Protein AF-A0A930XPV2-F1 (afdb_monomer_lite)

Secondary structure (DSSP, 8-state):
-HHHHHHHHHHHHHHHHHHHHHH------HHHHHHHHTTT---S----PPP-S---B-GGG-EEEEEEEEB-----TT-TT---HHHHTTGGGBT-EEEEEEEEEE--------SS-------TT-PPPEEE-HHHHT-

Sequence (139 aa):
MKKKRRKAQWIFLVMLLLVWLLCSAEAWAGALSDRLGQFPNWHTKPPVQPAEGDLFYPDWFLGTWDVETTLVDLAAPLAPEIITPGFDSNRDFLNQPVPFQARFVEKSGSGRSSFFPVERVKPSSTNAPIIADRAFNGL

Foldseek 3Di:
DVVVVVVVVVVVVVVVVVCCVVVVPDPPPCLVVVVVVCPPPDPDDRDDDDDDDFDFDDPVQAFKDWDKDAAADQDDPVCRPDDDPVSVVCVVRHRPIDIDMWHKHFDDPPPPPDPDPDPPDDPPPDGRTIGTPCVRVVD

Radius of gyration: 27.54 Å; chains: 1; bounding box: 74×48×62 Å

pLDDT: mean 81.52, std 14.95, range [45.91, 98.19]

Structure (mmCIF, N/CA/C/O backbone):
data_AF-A0A930XPV2-F1
#
_entry.id   AF-A0A930XPV2-F1
#
loop_
_atom_site.group_PDB
_atom_site.id
_atom_site.type_symbol
_atom_site.label_atom_id
_atom_site.label_alt_id
_atom_site.label_comp_id
_atom_site.label_asym_id
_atom_site.label_entity_id
_atom_site.label_seq_id
_atom_site.pdbx_PDB_ins_code
_atom_site.Cartn_x
_atom_site.Cartn_y
_atom_site.Cartn_z
_atom_site.occupancy
_atom_site.B_iso_or_equiv
_atom_site.auth_seq_id
_atom_site.auth_comp_id
_atom_site.auth_asym_id
_atom_site.auth_atom_id
_atom_site.pdbx_PDB_model_num
ATOM 1 N N . MET A 1 1 ? 55.150 -32.812 7.286 1.00 57.06 1 MET A N 1
ATOM 2 C CA . MET A 1 1 ? 53.989 -32.096 6.686 1.00 57.06 1 MET A CA 1
ATOM 3 C C . MET A 1 1 ? 52.748 -31.964 7.589 1.00 57.06 1 MET A C 1
ATOM 5 O O . MET A 1 1 ? 52.131 -30.907 7.561 1.00 57.06 1 MET A O 1
ATOM 9 N N . LYS A 1 2 ? 52.376 -32.953 8.425 1.00 56.44 2 LYS A N 1
ATOM 10 C CA . LYS A 1 2 ? 51.129 -32.921 9.236 1.00 56.44 2 LYS A CA 1
ATOM 11 C C . LYS A 1 2 ? 51.028 -31.773 10.271 1.00 56.44 2 LYS A C 1
ATOM 13 O O . LYS A 1 2 ? 49.952 -31.212 10.444 1.00 56.44 2 LYS A O 1
ATOM 18 N N . LYS A 1 3 ? 52.137 -31.363 10.911 1.00 60.78 3 LYS A N 1
ATOM 19 C CA . LYS A 1 3 ? 52.151 -30.266 11.911 1.00 60.78 3 LYS A CA 1
ATOM 20 C C . LYS A 1 3 ? 51.844 -28.879 11.315 1.00 60.78 3 LYS A C 1
ATOM 22 O O . LYS A 1 3 ? 51.168 -28.089 11.962 1.00 60.78 3 LYS A O 1
ATOM 27 N N . LYS A 1 4 ? 52.289 -28.592 10.081 1.00 69.19 4 LYS A N 1
ATOM 28 C CA . LYS A 1 4 ? 51.995 -27.318 9.390 1.00 69.19 4 LYS A CA 1
ATOM 29 C C . LYS A 1 4 ? 50.506 -27.192 9.034 1.00 69.19 4 LYS A C 1
ATOM 31 O O . LYS A 1 4 ? 49.935 -26.130 9.235 1.00 69.19 4 LYS A O 1
ATOM 36 N N . ARG A 1 5 ? 49.866 -28.289 8.601 1.00 74.50 5 ARG A N 1
ATOM 37 C CA . ARG A 1 5 ? 48.419 -28.323 8.304 1.00 74.50 5 ARG A CA 1
ATOM 38 C C . ARG A 1 5 ? 47.559 -28.048 9.542 1.00 74.50 5 ARG A C 1
ATOM 40 O O . ARG 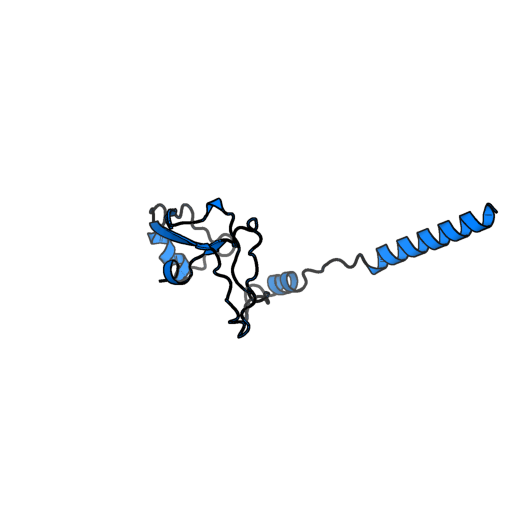A 1 5 ? 46.643 -27.244 9.457 1.00 74.50 5 ARG A O 1
ATOM 47 N N . ARG A 1 6 ? 47.915 -28.618 10.702 1.00 77.06 6 ARG A N 1
ATOM 48 C CA . ARG A 1 6 ? 47.210 -28.351 11.970 1.00 77.06 6 ARG A CA 1
ATOM 49 C C . ARG A 1 6 ? 47.302 -26.883 12.398 1.00 77.06 6 ARG A C 1
ATOM 51 O O . ARG A 1 6 ? 46.299 -26.319 12.806 1.00 77.06 6 ARG A O 1
ATOM 58 N N . LYS A 1 7 ? 48.469 -26.242 12.252 1.00 79.25 7 LYS A N 1
ATOM 59 C CA . LYS A 1 7 ? 48.625 -24.806 12.554 1.00 79.25 7 LYS A CA 1
ATOM 60 C C . LYS A 1 7 ? 47.774 -23.924 11.634 1.00 79.25 7 LYS A C 1
ATOM 62 O O . LYS A 1 7 ? 47.114 -23.019 12.122 1.00 79.25 7 LYS A O 1
ATOM 67 N N . ALA A 1 8 ? 47.742 -24.219 10.334 1.00 82.25 8 ALA A N 1
ATOM 68 C CA . ALA A 1 8 ? 46.912 -23.483 9.379 1.00 82.25 8 ALA A CA 1
ATOM 69 C C . ALA A 1 8 ? 45.406 -23.631 9.669 1.00 82.25 8 ALA A C 1
ATOM 71 O O . ALA A 1 8 ? 44.676 -22.650 9.606 1.00 82.25 8 ALA A O 1
ATOM 72 N N . GLN A 1 9 ? 44.955 -24.830 10.055 1.00 86.06 9 GLN A N 1
ATOM 73 C CA . GLN A 1 9 ? 43.564 -25.069 10.461 1.00 86.06 9 GLN A CA 1
ATOM 74 C C . GLN A 1 9 ? 43.183 -24.288 11.722 1.00 86.06 9 GLN A C 1
ATOM 76 O O . GLN A 1 9 ? 42.102 -23.717 11.778 1.00 86.06 9 GLN A O 1
ATOM 81 N N . TRP A 1 10 ? 44.075 -24.221 12.713 1.00 90.50 10 TRP A N 1
ATOM 82 C CA . TRP A 1 10 ? 43.848 -23.424 13.922 1.00 90.50 10 TRP A CA 1
ATOM 83 C C . TRP A 1 10 ? 43.774 -21.928 13.623 1.00 90.50 10 TRP A C 1
ATOM 85 O O . TRP A 1 10 ? 42.874 -21.260 14.114 1.00 90.50 10 TRP A O 1
ATOM 95 N N . ILE A 1 11 ? 44.672 -21.417 12.777 1.00 92.19 11 ILE A N 1
ATOM 96 C CA . ILE A 1 11 ? 44.632 -20.016 12.339 1.00 92.19 11 ILE A CA 1
ATOM 97 C C . ILE A 1 11 ? 43.312 -19.725 11.623 1.00 92.19 11 ILE A C 1
ATOM 99 O O . ILE A 1 11 ? 42.669 -18.729 11.929 1.00 92.19 11 ILE A O 1
ATOM 103 N N . PHE A 1 12 ? 42.878 -20.612 10.724 1.00 93.12 12 PHE A N 1
ATOM 104 C CA . PHE A 1 12 ? 41.613 -20.458 10.010 1.00 93.12 12 PHE A CA 1
ATOM 105 C C . PHE A 1 12 ? 40.404 -20.461 10.953 1.00 93.12 12 PHE A C 1
ATOM 107 O O . PHE A 1 12 ? 39.537 -19.606 10.824 1.00 93.12 12 PHE A O 1
ATOM 114 N N . LEU A 1 13 ? 40.363 -21.368 11.934 1.00 94.50 13 LEU A N 1
ATOM 115 C CA . LEU A 1 13 ? 39.280 -21.421 12.922 1.00 94.50 13 LEU A CA 1
ATOM 116 C C . LEU A 1 13 ? 39.242 -20.177 13.812 1.00 94.50 13 LEU A C 1
ATOM 118 O O . LEU A 1 13 ? 38.163 -19.663 14.081 1.00 94.50 13 LEU A O 1
ATOM 122 N N . VAL A 1 14 ? 40.401 -19.660 14.227 1.00 94.19 14 VAL A N 1
ATOM 123 C CA . VAL A 1 14 ? 40.481 -18.401 14.984 1.00 94.19 14 VAL A CA 1
ATOM 124 C C . VAL A 1 14 ? 40.028 -17.222 14.124 1.00 94.19 14 VAL A C 1
ATOM 126 O O . VAL A 1 14 ? 39.297 -16.365 14.60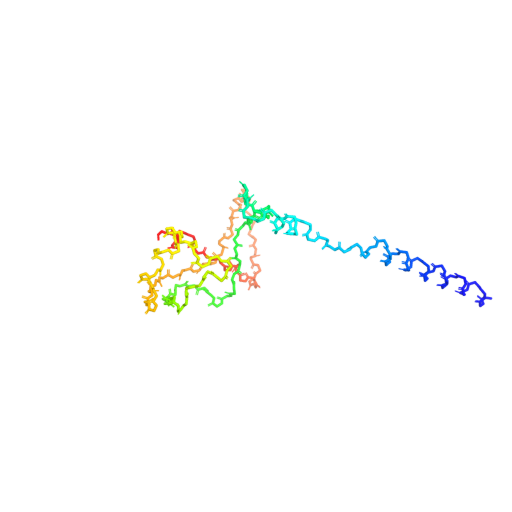8 1.00 94.19 14 VAL A O 1
ATOM 129 N N . MET A 1 15 ? 40.401 -17.192 12.842 1.00 94.00 15 MET A N 1
ATOM 130 C CA . MET A 1 15 ? 39.936 -16.158 11.913 1.00 94.00 15 MET A CA 1
ATOM 131 C C . MET A 1 15 ? 38.419 -16.219 11.714 1.00 94.00 15 MET A C 1
ATOM 133 O O . MET A 1 15 ? 37.763 -15.184 11.748 1.00 94.00 15 MET A O 1
ATOM 137 N N . LEU A 1 16 ? 37.859 -17.419 11.549 1.00 93.12 16 LEU A N 1
ATOM 138 C CA . LEU A 1 16 ? 36.418 -17.625 11.413 1.00 93.12 16 LEU A CA 1
ATOM 139 C C . LEU A 1 16 ? 35.673 -17.194 12.686 1.00 93.12 16 LEU A C 1
ATOM 141 O O . LEU A 1 16 ? 34.654 -16.517 12.595 1.00 93.12 16 LEU A O 1
ATOM 145 N N . LEU A 1 17 ? 36.210 -17.534 13.862 1.00 91.81 17 LEU A N 1
ATOM 146 C CA . LEU A 1 17 ? 35.671 -17.115 15.156 1.00 91.81 17 LEU A CA 1
ATOM 147 C C . LEU A 1 17 ? 35.683 -15.586 15.293 1.00 91.81 17 LEU A C 1
ATOM 149 O O . LEU A 1 17 ? 34.689 -15.007 15.717 1.00 91.81 17 LEU A O 1
ATOM 153 N N . LEU A 1 18 ? 36.780 -14.932 14.900 1.00 91.88 18 LEU A N 1
ATOM 154 C CA . LEU A 1 18 ? 36.890 -13.473 14.914 1.00 91.88 18 LEU A CA 1
ATOM 155 C C . LEU A 1 18 ? 35.890 -12.824 13.955 1.00 91.88 18 LEU A C 1
ATOM 157 O O . LEU A 1 18 ? 35.217 -11.882 14.349 1.00 91.88 18 LEU A O 1
ATOM 161 N N . VAL A 1 19 ? 35.733 -13.340 12.734 1.00 90.50 19 VAL A N 1
ATOM 162 C CA . VAL A 1 19 ? 34.712 -12.833 11.799 1.00 90.50 19 VAL A CA 1
ATOM 163 C C . VAL A 1 19 ? 33.315 -12.993 12.390 1.00 90.50 19 VAL A C 1
ATOM 165 O O . VAL A 1 19 ? 32.526 -12.058 12.341 1.00 90.50 19 VAL A O 1
ATOM 168 N N . TRP A 1 20 ? 33.012 -14.136 13.002 1.00 86.31 20 TRP A N 1
ATOM 169 C CA . TRP A 1 20 ? 31.713 -14.347 13.634 1.00 86.31 20 TRP A CA 1
ATOM 170 C C . TRP A 1 20 ? 31.475 -13.385 14.807 1.00 86.31 20 TRP A C 1
ATOM 172 O O . TRP A 1 20 ? 30.416 -12.777 14.876 1.00 86.31 20 TRP A O 1
ATOM 182 N N . LEU A 1 21 ? 32.464 -13.162 15.675 1.00 84.50 21 LEU A N 1
ATOM 183 C CA . LEU A 1 21 ? 32.380 -12.209 16.793 1.00 84.50 21 LEU A CA 1
ATOM 184 C C . LEU A 1 21 ? 32.277 -10.743 16.340 1.00 84.50 21 LEU A C 1
ATOM 186 O O . LEU A 1 21 ? 31.556 -9.971 16.960 1.00 84.50 21 LEU A O 1
ATOM 190 N N . LEU A 1 22 ? 32.989 -10.346 15.280 1.00 82.44 22 LEU A N 1
ATOM 191 C CA . LEU A 1 22 ? 33.011 -8.953 14.815 1.00 82.44 22 LEU A CA 1
ATOM 192 C C . LEU A 1 22 ? 31.868 -8.621 13.843 1.00 82.44 22 LEU A C 1
ATOM 194 O O . LEU A 1 22 ? 31.513 -7.453 13.706 1.00 82.44 22 LEU A O 1
ATOM 198 N N . CYS A 1 23 ? 31.291 -9.616 13.166 1.00 77.12 23 CYS A N 1
ATOM 199 C CA . CYS A 1 23 ? 30.208 -9.428 12.195 1.00 77.12 23 CYS A CA 1
ATOM 200 C C . CYS A 1 23 ? 28.837 -9.901 12.703 1.00 77.12 23 CYS A C 1
ATOM 202 O O . CYS A 1 23 ? 27.862 -9.790 11.966 1.00 77.12 23 CYS A O 1
ATOM 204 N N . SER A 1 24 ? 28.734 -10.398 13.941 1.00 66.88 24 SER A N 1
ATOM 205 C CA . SER A 1 24 ? 27.454 -10.729 14.596 1.00 66.88 24 SER A CA 1
ATOM 206 C C . SER A 1 24 ? 26.813 -9.537 15.307 1.00 66.88 24 SER A C 1
ATOM 208 O O . SER A 1 24 ? 25.970 -9.734 16.177 1.00 66.88 24 SER A O 1
ATOM 210 N N . ALA A 1 25 ? 27.185 -8.305 14.938 1.00 61.50 25 ALA A N 1
ATOM 211 C CA . ALA A 1 25 ? 26.486 -7.119 15.409 1.00 61.50 25 ALA A CA 1
ATOM 212 C C . ALA A 1 25 ? 24.988 -7.301 15.138 1.00 61.50 25 ALA A C 1
ATOM 214 O O . ALA A 1 25 ? 24.555 -7.394 13.986 1.00 61.50 25 ALA A O 1
ATOM 215 N N . GLU A 1 26 ? 24.216 -7.413 16.217 1.00 59.53 26 GLU A N 1
ATOM 216 C CA . GLU A 1 26 ? 22.767 -7.442 16.160 1.00 59.53 26 GLU A CA 1
ATOM 217 C C . GLU A 1 26 ? 22.341 -6.194 15.390 1.00 59.53 26 GLU A C 1
ATOM 219 O O . GLU A 1 26 ? 22.775 -5.083 15.705 1.00 59.53 26 GLU A O 1
ATOM 224 N N . ALA A 1 27 ? 21.547 -6.369 14.332 1.00 58.59 27 ALA A N 1
ATOM 225 C CA . ALA A 1 27 ? 20.930 -5.250 13.642 1.00 58.59 27 ALA A CA 1
ATOM 226 C C . ALA A 1 27 ? 19.968 -4.594 14.636 1.00 58.59 27 ALA A C 1
ATOM 228 O O . ALA A 1 27 ? 18.804 -4.976 14.757 1.00 58.59 27 ALA A O 1
ATOM 229 N N . TRP A 1 28 ? 20.496 -3.667 15.430 1.00 52.38 28 TRP A N 1
ATOM 230 C CA . TRP A 1 28 ? 19.755 -3.051 16.506 1.00 52.38 28 TRP A CA 1
ATOM 231 C C . TRP A 1 28 ? 18.717 -2.151 15.852 1.00 52.38 28 TRP A C 1
ATOM 233 O O . TRP A 1 28 ? 19.047 -1.142 15.226 1.00 52.38 28 TRP A O 1
ATOM 243 N N . ALA A 1 29 ? 17.445 -2.521 15.979 1.00 59.47 29 ALA A N 1
ATOM 244 C CA . ALA A 1 29 ? 16.312 -1.696 15.582 1.00 59.47 29 ALA A CA 1
ATOM 245 C C . ALA A 1 29 ? 16.162 -0.480 16.524 1.00 59.47 29 ALA A C 1
ATOM 247 O O . ALA A 1 29 ? 15.064 -0.189 16.997 1.00 59.47 29 ALA A O 1
ATOM 248 N N . GLY A 1 30 ? 17.263 0.219 16.832 1.00 61.75 30 GLY A N 1
ATOM 249 C CA . GLY A 1 30 ? 17.322 1.313 17.804 1.00 61.75 30 GLY A CA 1
ATOM 250 C C . GLY A 1 30 ? 16.291 2.391 17.492 1.00 61.75 30 GLY A C 1
ATOM 251 O O . GLY A 1 30 ? 15.521 2.781 18.361 1.00 61.75 30 GLY A O 1
ATOM 252 N N . ALA A 1 31 ? 16.133 2.730 16.208 1.00 67.50 31 ALA A N 1
ATOM 253 C CA . ALA A 1 31 ? 15.128 3.690 15.758 1.00 67.50 31 ALA A CA 1
ATOM 254 C C . ALA A 1 31 ? 13.676 3.296 16.099 1.00 67.50 31 ALA A C 1
ATOM 256 O O . ALA A 1 31 ? 12.837 4.180 16.256 1.00 67.50 31 ALA A O 1
ATOM 257 N N . LEU A 1 32 ? 13.356 2.001 16.209 1.00 73.56 32 LEU A N 1
ATOM 258 C CA . LEU A 1 32 ? 12.018 1.540 16.593 1.00 73.56 32 LEU A CA 1
ATOM 259 C C . LEU A 1 32 ? 11.862 1.466 18.116 1.00 73.56 32 LEU A C 1
ATOM 261 O O . LEU A 1 32 ? 10.838 1.901 18.638 1.00 73.56 32 LEU A O 1
ATOM 265 N N . SER A 1 33 ? 12.876 0.955 18.821 1.00 76.50 33 SER A N 1
ATOM 266 C CA . SER A 1 33 ? 12.872 0.848 20.287 1.00 76.50 33 SER A CA 1
ATOM 267 C C . SER A 1 33 ? 12.784 2.222 20.955 1.00 76.50 33 SER A C 1
ATOM 269 O O . SER A 1 33 ? 11.919 2.445 21.803 1.00 76.50 33 SER A O 1
ATOM 271 N N . ASP A 1 34 ? 13.617 3.171 20.521 1.00 77.25 34 ASP A N 1
ATOM 272 C CA . ASP A 1 34 ? 13.629 4.539 21.052 1.00 77.25 34 ASP A CA 1
ATOM 273 C C . ASP A 1 34 ? 12.297 5.246 20.784 1.00 77.25 34 ASP A C 1
ATOM 275 O O . ASP A 1 34 ? 11.768 5.970 21.627 1.00 77.25 34 ASP A O 1
ATOM 279 N N . ARG A 1 35 ? 11.703 4.981 19.617 1.00 78.25 35 ARG A N 1
ATOM 280 C CA . ARG A 1 35 ? 10.406 5.532 19.228 1.00 78.25 35 ARG A CA 1
ATOM 281 C C . ARG A 1 35 ? 9.266 4.956 20.059 1.00 78.25 35 ARG A C 1
ATOM 283 O O . ARG A 1 35 ? 8.375 5.708 20.447 1.00 78.25 35 ARG A O 1
ATOM 290 N N . LEU A 1 36 ? 9.289 3.660 20.362 1.00 81.19 36 LEU A N 1
ATOM 291 C CA . LEU A 1 36 ? 8.301 3.050 21.251 1.00 81.19 36 LEU A CA 1
ATOM 292 C C . LEU A 1 36 ? 8.390 3.651 22.662 1.00 81.19 36 LEU A C 1
ATOM 294 O O . LEU A 1 36 ? 7.360 3.979 23.242 1.00 81.19 36 LEU A O 1
ATOM 298 N N . GLY A 1 37 ? 9.606 3.890 23.168 1.00 82.69 37 GLY A N 1
ATOM 299 C CA . GLY A 1 37 ? 9.828 4.563 24.454 1.00 82.69 37 GLY A CA 1
ATOM 300 C C . GLY A 1 37 ? 9.358 6.024 24.499 1.00 82.69 37 GLY A C 1
ATOM 301 O O . GLY A 1 37 ? 9.054 6.536 25.571 1.00 82.69 37 GLY A O 1
ATOM 302 N N . GLN A 1 38 ? 9.259 6.689 23.345 1.00 83.62 38 GLN A N 1
ATOM 303 C CA . GLN A 1 38 ? 8.734 8.054 23.220 1.00 83.62 38 GLN A CA 1
ATOM 304 C C . GLN A 1 38 ? 7.209 8.118 23.055 1.00 83.62 38 GLN A C 1
ATOM 306 O O . GLN A 1 38 ? 6.665 9.219 22.982 1.00 83.62 38 GLN A O 1
ATOM 311 N N . PHE A 1 39 ? 6.501 6.987 22.977 1.00 78.25 39 PHE A N 1
ATOM 312 C CA . PHE A 1 39 ? 5.040 6.994 22.902 1.00 78.25 39 PHE A CA 1
ATOM 313 C C . PHE A 1 39 ? 4.428 7.646 24.161 1.00 78.25 39 PHE A C 1
ATOM 315 O O . PHE A 1 39 ? 4.879 7.353 25.270 1.00 78.25 39 PHE A O 1
ATOM 322 N N . PRO A 1 40 ? 3.398 8.508 24.035 1.00 76.25 40 PRO A N 1
ATOM 323 C CA . PRO A 1 40 ? 2.699 8.926 22.808 1.00 76.25 40 PRO A CA 1
ATOM 324 C C . PRO A 1 40 ? 3.274 10.189 22.131 1.00 76.25 40 PRO A C 1
ATOM 326 O O . PRO A 1 40 ? 2.740 10.649 21.124 1.00 76.25 40 PRO A O 1
ATOM 329 N N . ASN A 1 41 ? 4.356 10.765 22.658 1.00 82.31 41 ASN A N 1
ATOM 330 C CA . ASN A 1 41 ? 4.918 12.060 22.259 1.00 82.31 41 ASN A CA 1
ATOM 331 C C . ASN A 1 41 ? 5.786 11.986 20.988 1.00 82.31 41 ASN A C 1
ATOM 333 O O . ASN A 1 41 ? 6.959 12.366 20.976 1.00 82.31 41 ASN A O 1
ATOM 337 N N . TRP A 1 42 ? 5.222 11.505 19.882 1.00 84.06 42 TRP A N 1
ATOM 338 C CA . TRP A 1 42 ? 5.921 11.489 18.597 1.00 84.06 42 TRP A CA 1
ATOM 339 C C . TRP A 1 42 ? 5.840 12.848 17.901 1.00 84.06 42 TRP A C 1
ATOM 341 O O . TRP A 1 42 ? 4.793 13.244 17.399 1.00 84.06 42 TRP A O 1
ATOM 351 N N . HIS A 1 43 ? 6.972 13.546 17.808 1.00 81.62 43 HIS A N 1
ATOM 352 C CA . HIS A 1 43 ? 7.038 14.861 17.158 1.00 81.62 43 HIS A CA 1
ATOM 353 C C . HIS A 1 43 ? 7.254 14.798 15.636 1.00 81.62 43 HIS A C 1
ATOM 355 O O . HIS A 1 43 ? 6.987 15.771 14.936 1.00 81.62 43 HIS A O 1
ATOM 361 N N . THR A 1 44 ? 7.734 13.670 15.099 1.00 78.62 44 THR A N 1
ATOM 362 C CA . THR A 1 44 ? 8.037 13.496 13.666 1.00 78.62 44 THR A CA 1
ATOM 363 C C . THR A 1 44 ? 7.723 12.078 13.184 1.00 78.62 44 THR A C 1
ATOM 365 O O . THR A 1 44 ? 7.675 11.131 13.972 1.00 78.62 44 THR A O 1
ATOM 368 N N . LYS A 1 45 ? 7.503 11.900 11.871 1.00 78.56 45 LYS A N 1
ATOM 369 C CA . LYS A 1 45 ? 7.329 10.578 11.229 1.00 78.56 45 LYS A CA 1
ATOM 370 C C . LYS A 1 45 ? 8.600 9.721 11.375 1.00 78.56 45 LYS A C 1
ATOM 372 O O . LYS A 1 45 ? 9.681 10.288 11.543 1.00 78.56 45 LYS A O 1
ATOM 377 N N . PRO A 1 46 ? 8.507 8.378 11.343 1.00 77.94 46 PRO A N 1
ATOM 378 C CA . PRO A 1 46 ? 9.706 7.551 11.382 1.00 77.94 46 PRO A CA 1
ATOM 379 C C . PRO A 1 46 ? 10.542 7.804 10.130 1.00 77.94 46 PRO A C 1
ATOM 381 O O . PRO A 1 46 ? 9.966 7.990 9.054 1.00 77.94 46 PRO A O 1
ATOM 384 N N . PRO A 1 47 ? 11.880 7.838 10.253 1.00 76.38 47 PRO A N 1
ATOM 385 C CA . PRO A 1 47 ? 12.735 7.918 9.086 1.00 76.38 47 PRO A CA 1
ATOM 386 C C . PRO A 1 47 ? 12.527 6.642 8.271 1.00 76.38 47 PRO A C 1
ATOM 388 O O . PRO A 1 47 ? 12.844 5.540 8.715 1.00 76.38 47 PRO A O 1
ATOM 391 N N . VAL A 1 48 ? 11.948 6.798 7.088 1.00 80.94 48 VAL A N 1
ATOM 392 C CA . VAL A 1 48 ? 11.787 5.734 6.099 1.00 80.94 48 VAL A CA 1
ATOM 393 C C . VAL A 1 48 ? 12.538 6.141 4.845 1.00 80.94 48 VAL A C 1
ATOM 395 O O . VAL A 1 48 ? 12.657 7.332 4.544 1.00 80.94 48 VAL A O 1
ATOM 398 N N . GLN A 1 49 ? 13.069 5.158 4.123 1.00 82.12 49 GLN A N 1
ATOM 399 C CA . GLN A 1 49 ? 13.669 5.428 2.822 1.00 82.12 49 GLN A CA 1
ATOM 400 C C . GLN A 1 49 ? 12.587 5.984 1.885 1.00 82.12 49 GLN A C 1
ATOM 402 O O . GLN A 1 49 ? 11.460 5.475 1.898 1.00 82.12 49 GLN A O 1
ATOM 407 N N . PRO A 1 50 ? 12.886 7.036 1.105 1.00 82.94 50 PRO A N 1
ATOM 408 C CA . PRO A 1 50 ? 11.943 7.529 0.116 1.00 82.94 50 PRO A CA 1
ATOM 409 C C . PRO A 1 50 ? 11.647 6.423 -0.902 1.00 82.94 50 PRO A C 1
ATOM 411 O O . PRO A 1 50 ? 12.528 5.648 -1.266 1.00 82.94 50 PRO A O 1
ATOM 414 N N . ALA A 1 51 ? 10.397 6.341 -1.356 1.00 83.88 51 ALA A N 1
ATOM 415 C CA . ALA A 1 51 ? 10.041 5.435 -2.438 1.00 83.88 51 ALA A CA 1
ATOM 416 C C . ALA A 1 51 ? 10.694 5.918 -3.744 1.00 83.88 51 ALA A C 1
ATOM 418 O O . ALA A 1 51 ? 10.528 7.077 -4.129 1.00 83.88 51 ALA A O 1
ATOM 419 N N . GLU A 1 52 ? 11.411 5.030 -4.431 1.00 86.31 52 GLU A N 1
ATOM 420 C CA . GLU A 1 52 ? 12.070 5.324 -5.704 1.00 86.31 52 GLU A CA 1
ATOM 421 C C . GLU A 1 52 ? 11.400 4.561 -6.853 1.00 86.31 52 GLU A C 1
ATOM 423 O O . GLU A 1 52 ? 11.229 3.346 -6.799 1.00 86.31 52 GLU A O 1
ATOM 428 N N . GLY A 1 53 ? 11.052 5.272 -7.929 1.00 87.69 53 GLY A N 1
ATOM 429 C CA . GLY A 1 53 ? 10.526 4.664 -9.154 1.00 87.69 53 GLY A CA 1
ATOM 430 C C . GLY A 1 53 ? 9.086 4.140 -9.059 1.00 87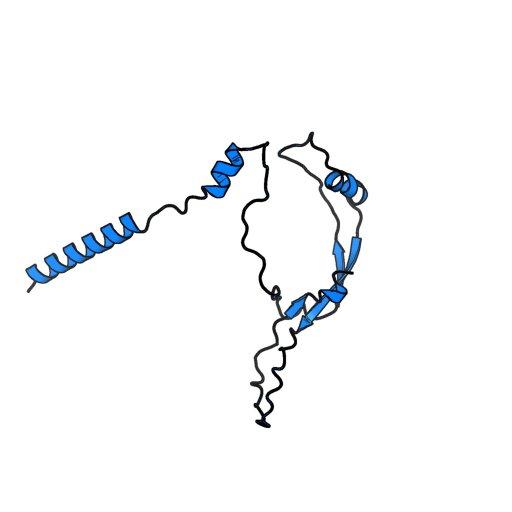.69 53 GLY A C 1
ATOM 431 O O . GLY A 1 53 ? 8.260 4.666 -8.313 1.00 87.69 53 GLY A O 1
ATOM 432 N N . ASP A 1 54 ? 8.780 3.148 -9.902 1.00 90.12 54 ASP A N 1
ATOM 433 C CA . ASP A 1 54 ? 7.477 2.475 -9.982 1.00 90.12 54 ASP A CA 1
ATOM 434 C C . ASP A 1 54 ? 7.579 1.067 -9.396 1.00 90.12 54 ASP A C 1
ATOM 436 O O . ASP A 1 54 ? 8.608 0.407 -9.554 1.00 90.12 54 ASP A O 1
ATOM 440 N N . LEU A 1 55 ? 6.491 0.588 -8.791 1.00 92.12 55 LEU A N 1
ATOM 441 C CA . LEU A 1 55 ? 6.365 -0.811 -8.400 1.00 92.12 55 LEU A CA 1
ATOM 442 C C . LEU A 1 55 ? 6.084 -1.673 -9.638 1.00 92.12 55 LEU A C 1
ATOM 444 O O . LEU A 1 55 ? 5.215 -1.333 -10.442 1.00 92.12 55 LEU A O 1
ATOM 448 N N . PHE A 1 56 ? 6.815 -2.780 -9.777 1.00 93.88 56 PHE A N 1
ATOM 449 C CA . PHE A 1 56 ? 6.614 -3.740 -10.858 1.00 93.88 56 PHE A CA 1
ATOM 450 C C . PHE A 1 56 ? 5.633 -4.837 -10.457 1.00 93.88 56 PHE A C 1
ATOM 452 O O . PHE A 1 56 ? 5.742 -5.412 -9.373 1.00 93.88 56 PHE A O 1
ATOM 459 N N . TYR A 1 57 ? 4.708 -5.137 -11.362 1.00 94.62 57 TYR A N 1
ATOM 460 C CA . TYR A 1 57 ? 3.666 -6.141 -11.188 1.00 94.62 57 TYR A CA 1
ATOM 461 C C . TYR A 1 57 ? 3.896 -7.333 -12.128 1.00 94.62 57 TYR A C 1
ATOM 463 O O . TYR A 1 57 ? 4.556 -7.184 -13.159 1.00 94.62 57 TYR A O 1
ATOM 471 N N . PRO A 1 58 ? 3.364 -8.521 -11.793 1.00 95.62 58 PRO A N 1
ATOM 472 C CA . PRO A 1 58 ? 3.339 -9.653 -12.712 1.00 95.62 58 PRO A CA 1
ATOM 473 C C . PRO A 1 58 ? 2.608 -9.337 -14.023 1.00 95.62 58 PRO A C 1
ATOM 475 O O . PRO A 1 58 ? 1.659 -8.556 -14.032 1.00 95.62 58 PRO A O 1
ATOM 478 N N . ASP A 1 59 ? 2.966 -10.040 -15.098 1.00 94.00 59 ASP A N 1
ATOM 479 C CA . ASP A 1 59 ? 2.366 -9.869 -16.431 1.00 94.00 59 ASP A CA 1
ATOM 480 C C . ASP A 1 59 ? 0.833 -10.000 -16.427 1.00 94.00 59 ASP A C 1
ATOM 482 O O . ASP A 1 59 ? 0.142 -9.320 -17.181 1.00 94.00 59 ASP A O 1
ATOM 486 N N . TRP A 1 60 ? 0.281 -10.828 -15.534 1.00 94.44 60 TRP A N 1
ATOM 487 C CA . TRP A 1 60 ? -1.162 -11.036 -15.428 1.00 94.44 60 TRP A CA 1
ATOM 488 C C . TRP A 1 60 ? -1.931 -9.837 -14.873 1.00 94.44 60 TRP A C 1
ATOM 490 O O . TRP A 1 60 ? -3.149 -9.880 -14.922 1.00 94.44 60 TRP A O 1
ATOM 500 N N . PHE A 1 61 ? -1.274 -8.782 -14.378 1.00 96.12 61 PHE A N 1
ATOM 501 C CA . PHE A 1 61 ? -1.946 -7.530 -14.005 1.00 96.12 61 PHE A CA 1
ATOM 502 C C . PHE A 1 61 ? -2.255 -6.631 -15.206 1.00 96.12 61 PHE A C 1
ATOM 504 O O . PHE A 1 61 ? -3.032 -5.692 -15.055 1.00 96.12 61 PHE A O 1
ATOM 511 N N . LEU A 1 62 ? -1.660 -6.874 -16.379 1.00 96.31 62 LEU A N 1
ATOM 512 C CA . LEU A 1 62 ? -1.816 -6.005 -17.546 1.00 96.31 62 LEU A CA 1
ATOM 513 C C . LEU A 1 62 ? -3.295 -5.814 -17.920 1.00 96.31 62 LEU A C 1
ATOM 515 O O . LEU A 1 62 ? -4.026 -6.784 -18.112 1.00 96.31 62 LEU A O 1
ATOM 519 N N . GLY A 1 63 ? -3.711 -4.556 -18.085 1.00 96.69 63 GLY A N 1
ATOM 520 C CA . GLY A 1 63 ? -5.063 -4.195 -18.508 1.00 96.69 63 GLY A CA 1
ATOM 521 C C . GLY A 1 63 ? -5.829 -3.367 -17.480 1.00 96.69 63 GLY A C 1
ATOM 522 O O . GLY A 1 63 ? -5.254 -2.806 -16.544 1.00 96.69 63 GLY A O 1
ATOM 523 N N . THR A 1 64 ? -7.139 -3.259 -17.701 1.00 98.19 64 THR A N 1
ATOM 524 C CA . THR A 1 64 ? -8.082 -2.572 -16.811 1.00 98.19 64 THR A CA 1
ATOM 525 C C . THR A 1 64 ? -8.921 -3.600 -16.070 1.00 98.19 64 THR A C 1
ATOM 527 O O . THR A 1 64 ? -9.441 -4.532 -16.679 1.00 98.19 64 THR A O 1
ATOM 530 N N . TRP A 1 65 ? -9.055 -3.398 -14.767 1.00 97.44 65 TRP A N 1
ATOM 531 C CA . TRP A 1 65 ? -9.733 -4.279 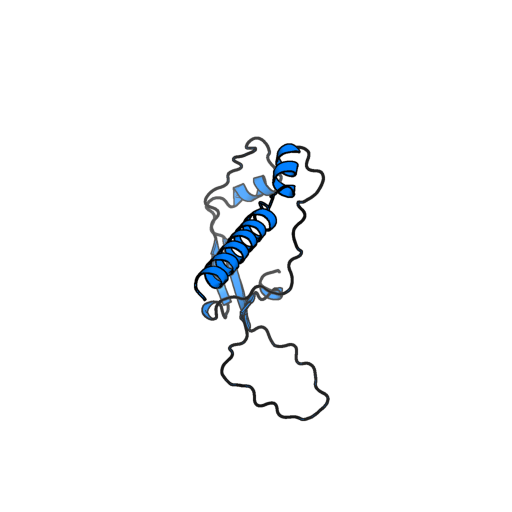-13.832 1.00 97.44 65 TRP A CA 1
ATOM 532 C C . TRP A 1 65 ? -10.906 -3.550 -13.205 1.00 97.44 65 TRP A C 1
ATOM 534 O O . TRP A 1 65 ? -10.725 -2.441 -12.703 1.00 97.44 65 TRP A O 1
ATOM 544 N N . ASP A 1 66 ? -12.064 -4.200 -13.179 1.00 97.94 66 ASP A N 1
ATOM 545 C CA . ASP A 1 66 ? -13.155 -3.829 -12.286 1.00 97.94 66 ASP A CA 1
ATOM 546 C C . ASP A 1 66 ? -12.863 -4.459 -10.920 1.00 97.94 66 ASP A C 1
ATOM 548 O O . ASP A 1 66 ? -12.822 -5.683 -10.771 1.00 97.94 66 ASP A O 1
ATOM 552 N N . VAL A 1 67 ? -12.573 -3.612 -9.938 1.00 96.19 67 VAL A N 1
ATOM 553 C CA . VAL A 1 67 ? -12.198 -4.013 -8.583 1.00 96.19 67 VAL A CA 1
ATOM 554 C C . VAL A 1 67 ? -13.330 -3.646 -7.641 1.00 96.19 67 VAL A C 1
ATOM 556 O O . VAL A 1 67 ? -13.876 -2.550 -7.712 1.00 96.19 67 VAL A O 1
ATOM 559 N N . GLU A 1 68 ? -13.644 -4.546 -6.718 1.00 96.94 68 GLU A N 1
ATOM 560 C CA . GLU A 1 68 ? -14.524 -4.272 -5.590 1.00 96.94 68 GLU A CA 1
ATOM 561 C C . GLU A 1 68 ? -13.743 -4.502 -4.298 1.00 96.94 68 GLU A C 1
ATOM 563 O O . GLU A 1 68 ? -13.157 -5.567 -4.090 1.00 96.94 68 GLU A O 1
ATOM 568 N N . THR A 1 69 ? -13.708 -3.490 -3.434 1.00 95.31 69 THR A N 1
ATOM 569 C CA . THR A 1 69 ? -13.126 -3.603 -2.094 1.00 95.31 69 THR A CA 1
ATOM 570 C C . THR A 1 69 ? -14.200 -3.369 -1.045 1.00 95.31 69 THR A C 1
ATOM 572 O O . THR A 1 69 ? -15.079 -2.536 -1.233 1.00 95.31 69 THR A O 1
ATOM 575 N N . THR A 1 70 ? -14.139 -4.105 0.062 1.00 96.56 70 THR A N 1
ATOM 576 C CA . THR A 1 70 ? -15.075 -3.953 1.181 1.00 96.56 70 THR A CA 1
ATOM 577 C C . THR A 1 70 ? -14.288 -3.841 2.475 1.00 96.56 70 THR A C 1
ATOM 579 O O . THR A 1 70 ? -13.484 -4.717 2.802 1.00 96.56 70 THR A O 1
ATOM 582 N N . LEU A 1 71 ? -14.527 -2.771 3.232 1.00 96.00 71 LEU A N 1
ATOM 583 C CA . LEU A 1 71 ? -13.986 -2.631 4.578 1.00 96.00 71 LEU A CA 1
ATOM 584 C C . LEU A 1 71 ? -14.800 -3.512 5.533 1.00 96.00 71 LEU A C 1
ATOM 586 O O . LEU A 1 71 ? -15.944 -3.192 5.841 1.00 96.00 71 LEU A O 1
ATOM 590 N N . VAL A 1 72 ? -14.221 -4.622 5.987 1.00 96.81 72 VAL A N 1
ATOM 591 C CA . VAL A 1 72 ? -14.919 -5.607 6.840 1.00 96.81 72 VAL A CA 1
ATOM 592 C C . VAL A 1 72 ? -14.713 -5.390 8.338 1.00 96.81 72 VAL A C 1
ATOM 594 O O . VAL A 1 72 ? -15.516 -5.857 9.139 1.00 96.81 72 VAL A O 1
ATOM 597 N N . ASP A 1 73 ? -13.645 -4.695 8.727 1.00 93.56 73 ASP A N 1
ATOM 598 C CA . ASP A 1 73 ? -13.315 -4.438 10.127 1.00 93.56 73 ASP A CA 1
ATOM 599 C C . ASP A 1 73 ? -12.613 -3.086 10.288 1.00 93.56 73 ASP A C 1
ATOM 601 O O . ASP A 1 73 ? -11.880 -2.636 9.403 1.00 93.56 73 ASP A O 1
ATOM 605 N N . LEU A 1 74 ? -12.845 -2.442 11.429 1.00 90.44 74 LEU A N 1
ATOM 606 C CA . LEU A 1 74 ? -12.311 -1.132 11.777 1.00 90.44 74 LEU A CA 1
ATOM 607 C C . LEU A 1 74 ? -11.941 -1.125 13.265 1.00 90.44 74 LEU A C 1
ATOM 609 O O . LEU A 1 74 ? -12.787 -0.929 14.137 1.00 90.44 74 LEU A O 1
ATOM 613 N N . ALA A 1 75 ? -10.653 -1.330 13.551 1.00 88.94 75 ALA A N 1
ATOM 614 C CA . ALA A 1 75 ? -10.135 -1.462 14.909 1.00 88.94 75 ALA A CA 1
ATOM 615 C C . ALA A 1 75 ? -8.907 -0.570 15.154 1.00 88.94 75 ALA A C 1
ATOM 617 O O . ALA A 1 75 ? -7.997 -0.489 14.328 1.00 88.94 75 ALA A O 1
ATOM 618 N N . ALA A 1 76 ? -8.858 0.055 16.334 1.00 86.88 76 ALA A N 1
ATOM 619 C CA . ALA A 1 76 ? -7.714 0.817 16.840 1.00 86.88 76 ALA A CA 1
ATOM 620 C C . ALA A 1 76 ? -7.176 0.158 18.130 1.00 86.88 76 ALA A C 1
ATOM 622 O O . ALA A 1 76 ? -7.376 0.678 19.226 1.00 86.88 76 ALA A O 1
ATOM 623 N N . PRO A 1 77 ? -6.514 -1.011 18.036 1.00 81.25 77 PRO A N 1
ATOM 624 C CA . PRO A 1 77 ? -6.243 -1.874 19.192 1.00 81.25 77 PRO A CA 1
ATOM 625 C C . PRO A 1 77 ? -5.309 -1.260 20.244 1.00 81.25 77 PRO A C 1
ATOM 627 O O . PRO A 1 77 ? -5.349 -1.662 21.401 1.00 81.25 77 PRO A O 1
ATOM 630 N N . LEU A 1 78 ? -4.463 -0.303 19.855 1.00 79.31 78 LEU A N 1
ATOM 631 C CA . LEU A 1 78 ? -3.475 0.319 20.742 1.00 79.31 78 LEU A CA 1
ATOM 632 C C . LEU A 1 78 ? -3.956 1.632 21.380 1.00 79.31 78 LEU A C 1
ATOM 634 O O . LEU A 1 78 ? -3.272 2.143 22.261 1.00 79.31 78 LEU A O 1
ATOM 638 N N . ALA A 1 79 ? -5.077 2.192 20.916 1.00 80.56 79 ALA A N 1
ATOM 639 C CA . ALA A 1 79 ? -5.634 3.455 21.409 1.00 80.56 79 ALA A CA 1
ATOM 640 C C . ALA A 1 79 ? -7.124 3.592 21.019 1.00 80.56 79 ALA A C 1
ATOM 642 O O . ALA A 1 79 ? -7.467 4.449 20.198 1.00 80.56 79 ALA A O 1
ATOM 643 N N . PRO A 1 80 ? -8.017 2.729 21.540 1.00 81.00 80 PRO A N 1
ATOM 644 C CA . PRO A 1 80 ? -9.427 2.687 21.138 1.00 81.00 80 PRO A CA 1
ATOM 645 C C . PRO A 1 80 ? -10.203 3.973 21.464 1.00 81.00 80 PRO A C 1
ATOM 647 O O . PRO A 1 80 ? -11.211 4.262 20.823 1.00 81.00 80 PRO A O 1
ATOM 650 N N . GLU A 1 81 ? -9.739 4.754 22.438 1.00 83.81 81 GLU A N 1
ATOM 651 C CA . GLU A 1 81 ? -10.315 6.043 22.821 1.00 83.81 81 GLU A CA 1
ATOM 652 C C . GLU A 1 81 ? -9.942 7.202 21.880 1.00 83.81 81 GLU A C 1
ATOM 654 O O . GLU A 1 81 ? -10.611 8.238 21.894 1.00 83.81 81 GLU A O 1
ATOM 659 N N . ILE A 1 82 ? -8.900 7.053 21.050 1.00 79.75 82 ILE A N 1
ATOM 660 C CA . ILE A 1 82 ? -8.448 8.110 20.136 1.00 79.75 82 ILE A CA 1
ATOM 661 C C . ILE A 1 82 ? -9.181 7.979 18.801 1.00 79.75 82 ILE A C 1
ATOM 663 O O . ILE A 1 82 ? -8.812 7.189 17.932 1.00 79.75 82 ILE A O 1
ATOM 667 N N . ILE A 1 83 ? -10.191 8.824 18.606 1.00 81.69 83 ILE A N 1
ATOM 668 C CA . ILE A 1 83 ? -10.895 8.949 17.329 1.00 81.69 83 ILE A CA 1
ATOM 669 C C . ILE A 1 83 ? -10.286 10.101 16.533 1.00 81.69 83 ILE A C 1
ATOM 671 O O . ILE A 1 83 ? -10.369 11.267 16.917 1.00 81.69 83 ILE A O 1
ATOM 675 N N . THR A 1 84 ? -9.655 9.766 15.410 1.00 85.75 84 THR A N 1
ATOM 676 C CA . THR A 1 84 ? -9.175 10.765 14.448 1.00 85.75 84 THR A CA 1
ATOM 677 C C . THR A 1 84 ? -10.229 10.983 13.363 1.00 85.75 84 THR A C 1
ATOM 679 O O . THR A 1 84 ? -10.938 10.033 13.031 1.00 85.75 84 THR A O 1
ATOM 682 N N . PRO A 1 85 ? -10.315 12.179 12.748 1.00 85.50 85 PRO A N 1
ATOM 683 C CA . PRO A 1 85 ? -11.271 12.423 11.666 1.00 85.50 85 PRO A CA 1
ATOM 684 C C . PRO A 1 85 ? -11.184 11.397 10.527 1.00 85.50 85 PRO A C 1
ATOM 686 O O . PRO A 1 85 ? -12.210 10.960 10.025 1.00 85.50 85 PRO A O 1
ATOM 689 N N . GLY A 1 86 ? -9.970 10.961 10.162 1.00 84.69 86 GLY A N 1
ATOM 690 C CA . GLY A 1 86 ? -9.768 9.947 9.120 1.00 84.69 86 GLY A CA 1
ATOM 691 C C . GLY A 1 86 ? -10.142 8.521 9.542 1.00 84.69 86 GLY A C 1
ATOM 692 O O . GLY A 1 86 ? -10.480 7.704 8.695 1.00 84.69 86 GLY A O 1
ATOM 693 N N . PHE A 1 87 ? -10.090 8.205 10.839 1.00 90.25 87 PHE A N 1
ATOM 694 C CA . PHE A 1 87 ? -10.612 6.935 11.350 1.00 90.25 87 PHE A CA 1
ATOM 695 C C . PHE A 1 87 ? -12.143 6.950 11.374 1.00 90.25 87 PHE A C 1
ATOM 697 O O . PHE A 1 87 ? -12.773 5.986 10.950 1.00 90.25 87 PHE A O 1
ATOM 704 N N . ASP A 1 88 ? -12.735 8.053 11.834 1.00 90.25 88 ASP A N 1
ATOM 705 C CA . ASP A 1 88 ? -14.184 8.180 11.969 1.00 90.25 88 ASP A CA 1
ATOM 706 C C . ASP A 1 88 ? -14.895 8.196 10.611 1.00 90.25 88 ASP A C 1
ATOM 708 O O . ASP A 1 88 ? -15.888 7.494 10.435 1.00 90.25 88 ASP A O 1
ATOM 712 N N . SER A 1 89 ? -14.324 8.877 9.609 1.00 90.44 89 SER A N 1
ATOM 713 C CA . SER A 1 89 ? -14.870 8.906 8.244 1.00 90.44 89 SER A CA 1
ATOM 714 C C . SER A 1 89 ? -14.935 7.532 7.571 1.00 90.44 89 SER A C 1
ATOM 716 O O . SER A 1 89 ? -15.716 7.337 6.647 1.00 90.44 89 SER A O 1
ATOM 718 N N . ASN A 1 90 ? -14.118 6.567 8.006 1.00 92.31 90 ASN A N 1
ATOM 719 C CA . ASN A 1 90 ? -14.124 5.219 7.435 1.00 92.31 90 ASN A CA 1
ATOM 720 C C . ASN A 1 90 ? -15.299 4.367 7.942 1.00 92.31 90 ASN A C 1
ATOM 722 O O . ASN A 1 90 ? -15.593 3.334 7.342 1.00 92.31 90 ASN A O 1
ATOM 726 N N . ARG A 1 91 ? -15.990 4.782 9.016 1.00 92.19 91 ARG A N 1
ATOM 727 C CA . ARG A 1 91 ? -17.143 4.047 9.567 1.00 92.19 91 ARG A CA 1
ATOM 728 C C . ARG A 1 91 ? -18.283 3.918 8.563 1.00 92.19 91 ARG A C 1
ATOM 730 O O . ARG A 1 91 ? -18.905 2.861 8.504 1.00 92.19 91 ARG A O 1
ATOM 737 N N . ASP A 1 92 ? -18.504 4.950 7.755 1.00 92.94 92 ASP A N 1
ATOM 738 C CA . ASP A 1 92 ? -19.564 4.978 6.741 1.00 92.94 92 ASP A CA 1
ATOM 739 C C . ASP A 1 92 ? -19.350 3.927 5.637 1.00 92.94 92 ASP A C 1
ATOM 741 O O . ASP A 1 92 ? -20.301 3.517 4.976 1.00 92.94 92 ASP A O 1
ATOM 745 N N . PHE A 1 93 ? -18.115 3.443 5.467 1.00 94.31 93 PHE A N 1
ATOM 746 C CA . PHE A 1 93 ? -17.750 2.427 4.478 1.00 94.31 93 PHE A CA 1
ATOM 747 C C . PHE A 1 93 ? -17.759 0.996 5.035 1.00 94.31 93 PHE A C 1
ATOM 749 O O . PHE A 1 93 ? -17.474 0.049 4.299 1.00 94.31 93 PHE A O 1
ATOM 756 N N . LEU A 1 94 ? -18.073 0.801 6.322 1.00 96.06 94 LEU A N 1
ATOM 757 C CA . LEU A 1 94 ? -18.063 -0.527 6.933 1.00 96.06 94 LEU A CA 1
ATOM 758 C C . LEU A 1 94 ? -19.126 -1.428 6.287 1.00 96.06 94 LEU A C 1
ATOM 760 O O . LEU A 1 94 ? -20.315 -1.102 6.261 1.00 96.06 94 LEU A O 1
ATOM 764 N N . ASN A 1 95 ? -18.686 -2.582 5.786 1.00 97.25 95 ASN A N 1
ATOM 765 C CA . ASN A 1 95 ? -19.482 -3.536 5.011 1.00 97.25 95 ASN A CA 1
ATOM 766 C C . ASN A 1 95 ? -20.130 -2.943 3.747 1.00 97.25 95 ASN A C 1
ATOM 768 O O . ASN A 1 95 ? -21.097 -3.507 3.236 1.00 97.25 95 ASN A O 1
ATOM 772 N N . GLN A 1 96 ? -19.609 -1.823 3.240 1.00 96.88 96 GLN A N 1
ATOM 773 C CA . GLN A 1 96 ? -20.042 -1.244 1.973 1.00 96.88 96 GLN A CA 1
ATOM 774 C C . GLN A 1 96 ? -19.062 -1.645 0.862 1.00 96.88 96 GLN A C 1
ATOM 776 O O . GLN A 1 96 ? -17.861 -1.385 1.001 1.00 96.88 96 GLN A O 1
ATOM 781 N N . PRO A 1 97 ? -19.535 -2.264 -0.235 1.00 96.94 97 PRO A N 1
ATOM 782 C CA . PRO A 1 97 ? -18.696 -2.519 -1.395 1.00 96.94 97 PRO A CA 1
ATOM 783 C C . PRO A 1 97 ? -18.387 -1.201 -2.107 1.00 96.94 97 PRO A C 1
ATOM 785 O O . PRO A 1 97 ? -19.279 -0.406 -2.408 1.00 96.94 97 PRO A O 1
ATOM 788 N N . VAL A 1 98 ? -17.110 -0.980 -2.396 1.00 95.50 98 VAL A N 1
ATOM 789 C CA . VAL A 1 98 ? -16.620 0.178 -3.143 1.00 95.50 98 VAL A CA 1
ATOM 790 C C . VAL A 1 98 ? -16.070 -0.321 -4.480 1.00 95.50 98 VAL A C 1
ATOM 792 O O . VAL A 1 98 ? -14.947 -0.837 -4.517 1.00 95.50 98 VAL A O 1
ATOM 795 N N . PRO A 1 99 ? -16.849 -0.210 -5.573 1.00 96.56 99 PRO A N 1
ATOM 796 C CA . PRO A 1 99 ? -16.387 -0.560 -6.906 1.00 96.56 99 PRO A CA 1
ATOM 797 C C . PRO A 1 99 ? -15.548 0.572 -7.508 1.00 96.56 99 PRO A C 1
ATOM 799 O O . PRO A 1 99 ? -15.904 1.748 -7.409 1.00 96.56 99 PRO A O 1
ATOM 802 N N . PHE A 1 100 ? -14.449 0.226 -8.167 1.00 95.31 100 PHE A N 1
ATOM 803 C CA . PHE A 1 100 ? -13.616 1.168 -8.913 1.00 95.31 100 PHE A CA 1
ATOM 804 C C . PHE A 1 100 ? -12.835 0.451 -10.014 1.00 95.31 100 PHE A C 1
ATOM 806 O O . PHE A 1 100 ? -12.719 -0.774 -10.018 1.00 95.31 100 PHE A O 1
ATOM 813 N N . GLN A 1 101 ? -12.277 1.219 -10.949 1.00 97.25 101 GLN A N 1
ATOM 814 C CA . GLN A 1 101 ? -11.406 0.668 -11.980 1.00 97.25 101 GLN A CA 1
ATOM 815 C C . GLN A 1 101 ? -9.940 0.905 -11.645 1.00 97.25 101 GLN A C 1
ATOM 817 O O . GLN A 1 101 ? -9.548 2.012 -11.283 1.00 97.25 101 GLN A O 1
ATOM 822 N N . ALA A 1 102 ? -9.124 -0.130 -11.821 1.00 96.81 102 ALA A N 1
ATOM 823 C CA . ALA A 1 102 ? -7.674 -0.043 -11.715 1.00 96.81 102 ALA A CA 1
ATOM 824 C C . ALA A 1 102 ? -7.034 -0.434 -13.045 1.00 96.81 102 ALA A C 1
ATOM 826 O O . ALA A 1 102 ? -7.442 -1.407 -13.678 1.00 96.81 102 ALA A O 1
ATOM 827 N N . ARG A 1 103 ? -6.015 0.305 -13.479 1.00 97.56 103 ARG A N 1
ATOM 828 C CA . ARG A 1 103 ? -5.309 0.046 -14.734 1.00 97.56 103 ARG A CA 1
ATOM 829 C C . ARG A 1 103 ? -3.817 -0.138 -14.520 1.00 97.56 103 ARG A C 1
ATOM 831 O O . ARG A 1 103 ? -3.169 0.615 -13.786 1.00 97.56 103 ARG A O 1
ATOM 838 N N . PHE A 1 104 ? -3.278 -1.124 -15.224 1.00 96.62 104 PHE A N 1
ATOM 839 C CA . PHE A 1 104 ? -1.860 -1.436 -15.266 1.00 96.62 104 PHE A CA 1
ATOM 840 C C . PHE A 1 104 ? -1.401 -1.497 -16.713 1.00 96.62 104 PHE A C 1
ATOM 842 O O . PHE A 1 104 ? -2.073 -2.061 -17.580 1.00 96.62 104 PHE A O 1
ATOM 849 N N . VAL A 1 105 ? -0.250 -0.890 -16.967 1.00 95.62 105 VAL A N 1
ATOM 850 C CA . VAL A 1 105 ? 0.306 -0.704 -18.304 1.00 95.62 105 VAL A CA 1
ATOM 851 C C . VAL A 1 105 ? 1.753 -1.160 -18.324 1.00 95.62 105 VAL A C 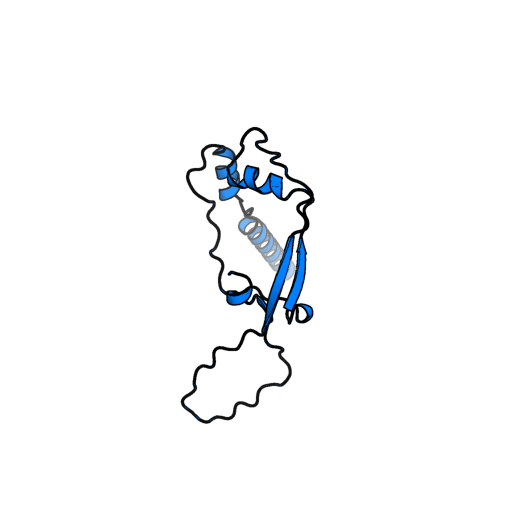1
ATOM 853 O O . VAL A 1 105 ? 2.451 -1.137 -17.311 1.00 95.62 105 VAL A O 1
ATOM 856 N N . GLU A 1 106 ? 2.227 -1.549 -19.497 1.00 95.00 106 GLU A N 1
ATOM 857 C CA . GLU A 1 106 ? 3.653 -1.737 -19.709 1.00 95.00 106 GLU A CA 1
ATOM 858 C C . GLU A 1 106 ? 4.393 -0.417 -19.487 1.00 95.00 106 GLU A C 1
ATOM 860 O O . GLU A 1 106 ? 4.009 0.640 -20.008 1.00 95.00 106 GLU A O 1
ATOM 865 N N . LYS A 1 107 ? 5.499 -0.470 -18.746 1.00 89.75 107 LYS A N 1
ATOM 866 C CA . LYS A 1 107 ? 6.400 0.668 -18.628 1.00 89.75 107 LYS A CA 1
ATOM 867 C C . LYS A 1 107 ? 7.020 0.941 -19.992 1.00 89.75 107 LYS A C 1
ATOM 869 O O . LYS A 1 107 ? 7.988 0.294 -20.395 1.00 89.75 107 LYS A O 1
ATOM 874 N N . SER A 1 108 ? 6.479 1.934 -20.690 1.00 80.44 108 SER A N 1
ATOM 875 C CA . SER A 1 108 ? 7.075 2.432 -21.924 1.00 80.44 108 SER A CA 1
ATOM 876 C C . SER A 1 108 ? 8.499 2.890 -21.624 1.00 80.44 108 SER A C 1
ATOM 878 O O . SER A 1 108 ? 8.721 3.800 -20.823 1.00 80.44 108 SER A O 1
ATOM 880 N N . GLY A 1 109 ? 9.484 2.223 -22.230 1.00 64.88 109 GLY A N 1
ATOM 881 C CA . GLY A 1 109 ? 10.877 2.627 -22.105 1.00 64.88 109 GLY A CA 1
ATOM 882 C C . GLY A 1 109 ? 11.006 4.080 -22.544 1.00 64.88 109 GLY A C 1
ATOM 883 O O . GLY A 1 109 ? 10.556 4.430 -23.635 1.00 64.88 109 GLY A O 1
ATOM 884 N N . SER A 1 110 ? 11.599 4.935 -21.706 1.00 54.00 110 SER A N 1
ATOM 885 C CA . SER A 1 110 ? 11.933 6.290 -22.127 1.00 54.00 110 SER A CA 1
ATOM 886 C C . SER A 1 110 ? 12.920 6.170 -23.284 1.00 54.00 110 SER A C 1
ATOM 888 O O . SER A 1 110 ? 14.092 5.821 -23.124 1.00 54.00 110 SER A O 1
ATOM 890 N N . GLY A 1 111 ? 12.415 6.366 -24.499 1.00 50.47 111 GLY A N 1
ATOM 891 C CA . GLY A 1 111 ? 13.241 6.403 -25.685 1.00 50.47 111 GLY A CA 1
ATOM 892 C C . GLY A 1 111 ? 14.182 7.585 -25.540 1.00 50.47 111 GLY A C 1
ATOM 893 O O . GLY A 1 111 ? 13.806 8.713 -25.838 1.00 50.47 111 GLY A O 1
ATOM 894 N N . ARG A 1 112 ? 15.417 7.350 -25.079 1.00 51.75 112 ARG A N 1
ATOM 895 C CA . ARG A 1 112 ? 16.520 8.259 -25.392 1.00 51.75 112 ARG A CA 1
ATOM 896 C C 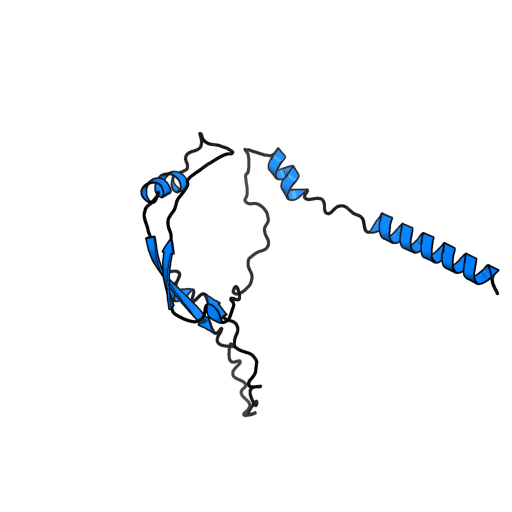. ARG A 1 112 ? 16.524 8.357 -26.911 1.00 51.75 112 ARG A C 1
ATOM 898 O O . ARG A 1 112 ? 16.864 7.372 -27.567 1.00 51.75 112 ARG A O 1
ATOM 905 N N . SER A 1 113 ? 16.105 9.499 -27.456 1.00 51.03 113 SER A N 1
ATOM 906 C CA . SER A 1 113 ? 16.220 9.777 -28.882 1.00 51.03 113 SER A CA 1
ATOM 907 C C . SER A 1 113 ? 17.707 9.748 -29.214 1.00 51.03 113 SER A C 1
ATOM 909 O O . SER A 1 113 ? 18.446 10.707 -28.986 1.00 51.03 113 SER A O 1
ATOM 911 N N . SER A 1 114 ? 18.194 8.595 -29.654 1.00 53.75 114 SER A N 1
ATOM 912 C CA . SER A 1 114 ? 19.531 8.509 -30.202 1.00 53.75 114 SER A CA 1
ATOM 913 C C . SER A 1 114 ? 19.471 9.233 -31.539 1.00 53.75 114 SER A C 1
ATOM 915 O O . SER A 1 114 ? 18.745 8.816 -32.433 1.00 53.75 114 SER A O 1
ATOM 917 N N . PHE A 1 115 ? 20.210 10.332 -31.667 1.00 59.16 115 PHE A N 1
ATOM 918 C CA . PHE A 1 115 ? 20.358 11.102 -32.907 1.00 59.16 115 PHE A CA 1
ATOM 919 C C . PHE A 1 115 ? 21.133 10.335 -34.005 1.00 59.16 115 PHE A C 1
ATOM 921 O O . PHE A 1 115 ? 21.604 10.935 -34.965 1.00 59.16 115 PHE A O 1
ATOM 928 N N . PHE A 1 116 ? 21.284 9.012 -33.869 1.00 59.97 116 PHE A N 1
ATOM 929 C CA . PHE A 1 116 ? 22.021 8.144 -34.780 1.00 59.97 116 PHE A CA 1
ATOM 930 C C . PHE A 1 116 ? 21.114 7.003 -35.268 1.00 59.97 116 PHE A C 1
ATOM 932 O O . PHE A 1 116 ? 20.513 6.317 -34.435 1.00 59.97 116 PHE A O 1
ATOM 939 N N . PRO A 1 117 ? 21.022 6.758 -36.590 1.00 49.53 117 PRO A N 1
ATOM 940 C CA . PRO A 1 117 ? 20.194 5.704 -37.156 1.00 49.53 117 PRO A CA 1
ATOM 941 C C . PRO A 1 117 ? 20.934 4.372 -37.017 1.00 49.53 117 PRO A C 1
ATOM 943 O O . PRO A 1 117 ? 21.589 3.901 -37.942 1.00 49.53 117 PRO A O 1
ATOM 946 N N . VAL A 1 118 ? 20.883 3.776 -35.828 1.00 59.69 118 VAL A N 1
ATOM 947 C CA . VAL A 1 118 ? 21.304 2.387 -35.636 1.00 59.69 118 VAL A CA 1
ATOM 948 C C . VAL A 1 118 ? 20.064 1.596 -35.271 1.00 59.69 118 VAL A C 1
ATOM 950 O O . VAL A 1 118 ? 19.516 1.745 -34.177 1.00 59.69 118 VAL A O 1
ATOM 953 N N . GLU A 1 119 ? 19.609 0.779 -36.214 1.00 52.12 119 GLU A N 1
ATOM 954 C CA . GLU A 1 119 ? 18.492 -0.140 -36.044 1.00 52.12 119 GLU A CA 1
ATOM 955 C C . GLU A 1 119 ? 18.873 -1.191 -34.995 1.00 52.12 119 GLU A C 1
ATOM 957 O O . GLU A 1 119 ? 19.512 -2.207 -35.268 1.00 52.12 119 GLU A O 1
ATOM 962 N N . ARG A 1 120 ? 18.561 -0.896 -33.730 1.00 58.62 120 ARG A N 1
ATOM 963 C CA . ARG A 1 120 ? 18.715 -1.862 -32.646 1.00 58.62 120 ARG A CA 1
ATOM 964 C C . ARG A 1 120 ? 17.619 -2.902 -32.800 1.00 58.62 120 ARG A C 1
ATOM 966 O O . ARG A 1 120 ? 16.467 -2.642 -32.457 1.00 58.62 120 ARG A O 1
ATOM 973 N N . VAL A 1 121 ? 18.002 -4.082 -33.276 1.00 53.75 121 VAL A N 1
ATOM 974 C CA . VAL A 1 121 ? 17.199 -5.302 -33.172 1.00 53.75 121 VAL A CA 1
ATOM 975 C C . VAL A 1 121 ? 16.775 -5.452 -31.709 1.00 53.75 121 VAL A C 1
ATOM 977 O O . VAL A 1 121 ? 17.616 -5.638 -30.827 1.00 53.75 121 VAL A O 1
ATOM 980 N N . LYS A 1 122 ? 15.476 -5.298 -31.432 1.00 52.50 122 LYS A N 1
ATOM 981 C CA . LYS A 1 122 ? 14.918 -5.529 -30.097 1.00 52.50 122 LYS A CA 1
ATOM 982 C C . LYS A 1 122 ? 14.977 -7.038 -29.824 1.00 52.50 122 LYS A C 1
ATOM 984 O O . LYS A 1 122 ? 14.353 -7.790 -30.576 1.00 52.50 122 LYS A O 1
ATOM 989 N N . PRO A 1 123 ? 15.689 -7.513 -28.786 1.00 45.91 123 PRO A N 1
ATOM 990 C CA . PRO A 1 123 ? 15.573 -8.907 -28.378 1.00 45.91 123 PRO A CA 1
ATOM 991 C C . PRO A 1 123 ? 14.109 -9.173 -28.006 1.00 45.91 123 PRO A C 1
ATOM 993 O O . PRO A 1 123 ? 13.543 -8.507 -27.143 1.00 45.91 123 PRO A O 1
ATOM 996 N N . SER A 1 124 ? 13.476 -10.107 -28.715 1.00 48.88 124 SER A N 1
ATOM 997 C CA . SER A 1 124 ? 12.031 -10.380 -28.662 1.00 48.88 124 SER A CA 1
ATOM 998 C C . SER A 1 124 ? 11.601 -11.197 -27.433 1.00 48.88 124 SER A C 1
ATOM 1000 O O . SER A 1 124 ? 10.712 -12.033 -27.539 1.00 48.88 124 SER A O 1
ATOM 1002 N N . SER A 1 125 ? 12.240 -11.019 -26.273 1.00 50.78 125 SER A N 1
ATOM 1003 C CA . SER A 1 125 ? 11.997 -11.903 -25.120 1.00 50.78 125 SER A CA 1
ATOM 1004 C C . SER A 1 125 ? 12.110 -11.252 -23.740 1.00 50.78 125 SER A C 1
ATOM 1006 O O . SER A 1 125 ? 12.353 -11.946 -22.756 1.00 50.78 125 SER A O 1
ATOM 1008 N N . THR A 1 126 ? 11.946 -9.936 -23.623 1.00 59.41 126 THR A N 1
ATOM 1009 C CA . THR A 1 126 ? 11.738 -9.309 -22.310 1.00 59.41 126 THR A CA 1
ATOM 1010 C C . THR A 1 126 ? 10.451 -8.508 -22.383 1.00 59.41 126 THR A C 1
ATOM 1012 O O . THR A 1 126 ? 10.450 -7.414 -22.945 1.00 59.41 126 THR A O 1
ATOM 1015 N N . ASN A 1 127 ? 9.355 -9.081 -21.872 1.00 70.62 127 ASN A N 1
ATOM 1016 C CA . ASN A 1 127 ? 8.110 -8.344 -21.661 1.00 70.62 127 ASN A CA 1
ATOM 1017 C C . ASN A 1 127 ? 8.452 -7.066 -20.884 1.00 70.62 127 ASN A C 1
ATOM 1019 O O . ASN A 1 127 ? 9.236 -7.104 -19.928 1.00 70.62 127 ASN A O 1
ATOM 1023 N N . ALA A 1 128 ? 7.949 -5.921 -21.344 1.00 84.75 128 ALA A N 1
ATOM 1024 C CA . ALA A 1 128 ? 8.159 -4.672 -20.631 1.00 84.75 128 ALA A CA 1
ATOM 1025 C C . ALA A 1 128 ? 7.544 -4.800 -19.224 1.00 84.75 128 ALA A C 1
ATOM 1027 O O . ALA A 1 128 ? 6.466 -5.375 -19.090 1.00 84.75 128 ALA A O 1
ATOM 1028 N N . PRO A 1 129 ? 8.206 -4.301 -18.165 1.00 91.19 129 PRO A N 1
ATOM 1029 C CA . PRO A 1 129 ? 7.703 -4.496 -16.814 1.00 91.19 129 PRO A CA 1
ATOM 1030 C C . PRO A 1 129 ? 6.365 -3.770 -16.632 1.00 91.19 129 PRO A C 1
ATOM 1032 O O . PRO A 1 129 ? 6.229 -2.613 -17.036 1.00 91.19 129 PRO A O 1
ATOM 1035 N N . ILE A 1 130 ? 5.390 -4.439 -16.015 1.00 94.94 130 ILE A N 1
ATOM 1036 C CA . ILE A 1 130 ? 4.055 -3.883 -15.767 1.00 94.94 130 ILE A CA 1
ATOM 1037 C C . ILE A 1 130 ? 4.099 -2.924 -14.577 1.00 94.94 130 ILE A C 1
ATOM 1039 O O . ILE A 1 130 ? 4.655 -3.255 -13.530 1.00 94.94 130 ILE A O 1
ATOM 1043 N N . ILE A 1 131 ? 3.505 -1.741 -14.727 1.00 95.19 131 ILE A N 1
ATOM 1044 C CA . ILE A 1 131 ? 3.391 -0.708 -13.690 1.00 95.19 131 ILE A CA 1
ATOM 1045 C C . ILE A 1 131 ? 1.941 -0.231 -13.557 1.00 95.19 131 ILE A C 1
ATOM 1047 O O . ILE A 1 131 ? 1.145 -0.347 -14.488 1.00 95.19 131 ILE A O 1
ATOM 1051 N N . ALA A 1 132 ? 1.597 0.343 -12.405 1.00 95.31 132 ALA A N 1
ATOM 1052 C CA . ALA A 1 132 ? 0.306 0.998 -12.212 1.00 95.31 132 ALA A CA 1
ATOM 1053 C C . ALA A 1 132 ? 0.217 2.296 -13.039 1.00 95.31 132 ALA A C 1
ATOM 1055 O O . ALA A 1 132 ? 1.125 3.133 -12.991 1.00 95.31 132 ALA A O 1
ATOM 1056 N N . ASP A 1 133 ? -0.889 2.497 -13.760 1.00 95.00 133 ASP A N 1
ATOM 1057 C CA . ASP A 1 133 ? -1.163 3.755 -14.460 1.00 95.00 133 ASP A CA 1
ATOM 1058 C C . ASP A 1 133 ? -1.571 4.832 -13.446 1.00 95.00 133 ASP A C 1
ATOM 1060 O O . ASP A 1 133 ? -2.725 4.923 -13.033 1.00 95.00 133 ASP A O 1
ATOM 1064 N N . ARG A 1 134 ? -0.605 5.656 -13.026 1.00 90.69 134 ARG A N 1
ATOM 1065 C CA . ARG A 1 134 ? -0.820 6.709 -12.019 1.00 90.69 134 ARG A CA 1
ATOM 1066 C C . ARG A 1 134 ? -1.856 7.745 -12.450 1.00 90.69 134 ARG A C 1
ATOM 1068 O O . ARG A 1 134 ? -2.560 8.267 -11.595 1.00 90.69 134 ARG A O 1
ATOM 1075 N N . ALA A 1 135 ? -1.923 8.061 -13.744 1.00 91.94 135 ALA A N 1
ATOM 1076 C CA . ALA A 1 135 ? -2.854 9.066 -14.245 1.00 91.94 135 ALA A CA 1
ATOM 1077 C C . ALA A 1 135 ? -4.295 8.546 -14.212 1.00 91.94 135 ALA A C 1
ATOM 1079 O O . ALA A 1 135 ? -5.212 9.321 -13.974 1.00 91.94 135 ALA A O 1
ATOM 1080 N N . PHE A 1 136 ? -4.489 7.243 -14.423 1.00 95.12 136 PHE A N 1
ATOM 1081 C CA . PHE A 1 136 ? -5.804 6.614 -14.316 1.00 95.12 136 PHE A CA 1
ATOM 1082 C C . PHE A 1 136 ? -6.208 6.299 -12.878 1.00 95.12 136 PHE A C 1
ATOM 1084 O O . PHE A 1 136 ? -7.339 6.558 -12.499 1.00 95.12 136 PHE A O 1
ATOM 1091 N N . ASN A 1 137 ? -5.288 5.748 -12.081 1.00 94.00 137 ASN A N 1
ATOM 1092 C CA . ASN A 1 137 ? -5.585 5.235 -10.739 1.00 94.00 137 ASN A CA 1
ATOM 1093 C C . ASN A 1 137 ? -5.581 6.321 -9.648 1.00 94.00 137 ASN A C 1
ATOM 1095 O O . ASN A 1 137 ? -5.911 6.025 -8.504 1.00 94.00 137 ASN A O 1
ATOM 1099 N N . GLY A 1 138 ? -5.096 7.528 -9.956 1.00 81.19 138 GLY A N 1
ATOM 1100 C CA . GLY A 1 138 ? -4.856 8.601 -8.985 1.00 81.19 138 GLY A CA 1
ATOM 1101 C C . GLY A 1 138 ? -5.696 9.864 -9.184 1.00 81.19 138 GLY A C 1
ATOM 1102 O O . GLY A 1 138 ? -5.384 10.869 -8.543 1.00 81.19 138 GLY A O 1
ATOM 1103 N N . LEU A 1 139 ? -6.691 9.831 -10.079 1.00 52.59 139 LEU A N 1
ATOM 1104 C CA . LEU A 1 139 ? -7.702 10.882 -10.246 1.00 52.59 139 LEU A CA 1
ATOM 1105 C C . LEU A 1 139 ? -8.957 10.566 -9.433 1.00 52.59 139 LEU A C 1
ATOM 1107 O O . LEU A 1 139 ? -9.388 9.393 -9.465 1.00 52.59 139 LEU A O 1
#